Protein AF-A0A3D3I911-F1 (afdb_monomer)

Secondary structure (DSSP, 8-state):
--HHHHHHHHH--SS----TTSGGGSPPSS-TTS-TTS--GGG-TTT--SHHHHHHHHHHHHH--SEEEEEEEE-TTPPEEES---TT-B-TTS-HHHHHHHHHHHHHHHHHHHHHT--EE-SSS--B--TTSTTTTTGGGTSEEEEEEEE---SS----TT-

Foldseek 3Di:
DDQLVVLQVVQADPPGDQECPGSLLPDDPPDDQADPVRHRQQQCCVVVPDPVNVVVNVVCVVVVDQEDEDEEEDAQQDFKEKDDEAPVAAAPLQDPVLNVVRVVVVVVVVVVCVVVVGDYDYNYDDHLHRLSGQQNVSRNVNHHRMYIYHRDCSHDHHDYPVD

Mean predicted aligned error: 4.13 Å

Nearest PDB structures (foldseek):
  3dgv-assembly4_C  TM=5.825E-01  e=9.641E-02  Bos taurus
  4x8i-assembly1_B  TM=5.439E-01  e=8.927E-01  Pyrococcus furiosus
  1h8l-assembly1_A  TM=4.811E-01  e=6.435E-01  Lophonetta specularioides

pLDDT: mean 93.27, std 5.61, range [52.69, 98.31]

Solvent-accessible surface area (backbone atoms only — not comparable to full-atom values): 9189 Å² total; per-residue (Å²): 137,61,65,65,66,50,48,29,66,72,46,54,56,96,66,83,64,35,57,73,84,41,67,33,52,52,70,62,88,82,53,84,78,36,51,99,84,66,47,53,67,67,54,27,57,61,75,38,79,48,70,70,39,40,54,48,53,53,50,48,68,71,68,58,56,66,66,43,80,29,81,51,69,50,56,53,76,44,60,34,34,42,34,40,36,23,80,89,35,52,30,88,79,48,52,70,67,50,56,58,50,39,43,55,51,28,58,51,52,49,56,56,32,58,74,72,71,51,67,63,51,59,50,50,99,44,67,47,48,64,40,22,21,64,35,28,38,33,36,73,70,75,18,42,31,31,40,35,34,35,46,33,56,53,51,94,51,50,67,39,94,84,104

Structure (mmCIF, N/CA/C/O backbone):
data_AF-A0A3D3I911-F1
#
_entry.id   AF-A0A3D3I911-F1
#
loop_
_atom_site.group_PDB
_atom_site.id
_atom_site.type_symbol
_atom_site.label_atom_id
_atom_site.label_alt_id
_atom_site.label_comp_id
_atom_site.label_asym_id
_atom_site.label_entity_id
_atom_site.label_seq_id
_atom_site.pdbx_PDB_ins_code
_atom_site.Cartn_x
_atom_site.Cartn_y
_atom_site.Cartn_z
_atom_site.occupancy
_atom_site.B_iso_or_equiv
_atom_site.auth_seq_id
_atom_site.auth_comp_id
_atom_site.auth_asym_id
_atom_site.auth_atom_id
_atom_site.pdbx_PDB_model_num
ATOM 1 N N . LEU A 1 1 ? 3.444 -15.553 -14.661 1.00 52.69 1 LEU A N 1
ATOM 2 C CA . LEU A 1 1 ? 4.737 -14.842 -14.786 1.00 52.69 1 LEU A CA 1
ATOM 3 C C . LEU A 1 1 ? 4.673 -13.596 -13.913 1.00 52.69 1 LEU A C 1
ATOM 5 O O . LEU A 1 1 ? 3.696 -12.870 -14.024 1.00 52.69 1 LEU A O 1
ATOM 9 N N . GLN A 1 2 ? 5.659 -13.375 -13.047 1.00 75.75 2 GLN A N 1
ATOM 10 C CA . GLN A 1 2 ? 5.781 -12.171 -12.214 1.00 75.75 2 GLN A CA 1
ATOM 11 C C . GLN A 1 2 ? 6.649 -11.146 -12.971 1.00 75.75 2 GLN A C 1
ATOM 13 O O . GLN A 1 2 ? 7.821 -11.430 -13.221 1.00 75.75 2 GLN A O 1
ATOM 18 N N . ARG A 1 3 ? 6.089 -10.001 -13.408 1.00 82.44 3 ARG A N 1
ATOM 19 C CA . ARG A 1 3 ? 6.817 -9.000 -14.233 1.00 82.44 3 ARG A CA 1
ATOM 20 C C . ARG A 1 3 ? 8.012 -8.414 -13.480 1.00 82.44 3 ARG A C 1
ATOM 22 O O . ARG A 1 3 ? 9.120 -8.500 -13.996 1.00 82.44 3 ARG A O 1
ATOM 29 N N . PHE A 1 4 ? 7.788 -7.954 -12.250 1.00 84.81 4 PHE A N 1
ATOM 30 C CA . PHE A 1 4 ? 8.830 -7.392 -11.388 1.00 84.81 4 PHE A CA 1
ATOM 31 C C . PHE A 1 4 ? 10.011 -8.353 -11.207 1.00 84.81 4 PHE A C 1
ATOM 33 O O . PHE A 1 4 ? 11.145 -8.035 -11.550 1.00 84.81 4 PHE A O 1
ATOM 40 N N . SER A 1 5 ? 9.747 -9.588 -10.760 1.00 87.38 5 SER A N 1
ATOM 41 C CA . SER A 1 5 ? 10.828 -10.552 -10.536 1.00 87.38 5 SER A CA 1
ATOM 42 C C . SER A 1 5 ? 11.533 -10.947 -11.833 1.00 87.38 5 SER A C 1
ATOM 44 O O . SER A 1 5 ? 12.699 -11.319 -11.796 1.00 87.38 5 SER A O 1
ATOM 46 N N . THR A 1 6 ? 10.839 -10.910 -12.975 1.00 90.00 6 THR A N 1
ATOM 47 C CA . THR A 1 6 ? 11.465 -11.159 -14.280 1.00 90.00 6 THR A CA 1
ATOM 48 C C . THR A 1 6 ? 12.427 -10.026 -14.621 1.00 90.00 6 THR A C 1
ATOM 50 O O . THR A 1 6 ? 13.568 -10.313 -14.962 1.00 90.00 6 THR A O 1
ATOM 53 N N . TRP A 1 7 ? 11.998 -8.769 -14.461 1.00 91.00 7 TRP A N 1
ATOM 54 C CA . TRP A 1 7 ? 12.823 -7.588 -14.713 1.00 91.00 7 TRP A CA 1
ATOM 55 C C . TRP A 1 7 ? 14.061 -7.548 -13.818 1.00 91.00 7 TRP A C 1
ATOM 57 O O . TRP A 1 7 ? 15.179 -7.501 -14.330 1.00 91.00 7 TRP A O 1
ATOM 67 N N . ALA A 1 8 ? 13.871 -7.637 -12.498 1.00 90.88 8 ALA A N 1
ATOM 68 C CA . ALA A 1 8 ? 14.968 -7.586 -11.537 1.00 90.88 8 ALA A CA 1
ATOM 69 C C . ALA A 1 8 ? 15.986 -8.711 -11.787 1.00 90.88 8 ALA A C 1
ATOM 71 O O . ALA A 1 8 ? 17.189 -8.499 -11.719 1.00 90.88 8 ALA A O 1
ATOM 72 N N . ASN A 1 9 ? 15.535 -9.919 -12.150 1.00 91.25 9 ASN A N 1
ATOM 73 C CA . ASN A 1 9 ? 16.457 -11.023 -12.432 1.00 91.25 9 ASN A CA 1
ATOM 74 C C . ASN A 1 9 ? 17.139 -10.948 -13.801 1.00 91.25 9 ASN A C 1
ATOM 76 O O . ASN A 1 9 ? 18.212 -11.533 -13.944 1.00 91.25 9 ASN A O 1
ATOM 80 N N . SER A 1 10 ? 16.540 -10.292 -14.798 1.00 92.50 10 SER A N 1
ATOM 81 C CA . SER A 1 10 ? 17.153 -10.138 -16.122 1.00 92.50 10 SER A CA 1
ATOM 82 C C . SER A 1 10 ? 18.134 -8.973 -16.194 1.00 92.50 10 SER A C 1
ATOM 84 O O . SER A 1 10 ? 19.025 -9.006 -17.036 1.00 92.50 10 SER A O 1
ATOM 86 N N . HIS A 1 11 ? 17.964 -7.964 -15.336 1.00 92.00 11 HIS A N 1
ATOM 87 C CA . HIS A 1 11 ? 18.789 -6.754 -15.323 1.00 92.00 11 HIS A CA 1
ATOM 88 C C . HIS A 1 11 ? 19.767 -6.681 -14.150 1.00 92.00 11 HIS A C 1
ATOM 90 O O . HIS A 1 11 ? 20.588 -5.772 -14.130 1.00 92.00 11 HIS A O 1
ATOM 96 N N . LYS A 1 12 ? 19.745 -7.646 -13.218 1.00 90.38 12 LYS A N 1
ATOM 97 C CA . LYS A 1 12 ? 20.746 -7.692 -12.149 1.00 90.38 12 LYS A CA 1
ATOM 98 C C . LYS A 1 12 ? 22.160 -7.839 -12.702 1.00 90.38 12 LYS A C 1
ATOM 100 O O . LYS A 1 12 ? 22.439 -8.679 -13.564 1.00 90.38 12 LYS A O 1
ATOM 105 N N . SER A 1 13 ? 23.076 -7.084 -12.117 1.00 89.00 13 SER A N 1
ATOM 106 C CA . SER A 1 13 ? 24.509 -7.259 -12.328 1.00 89.00 13 SER A CA 1
ATOM 107 C C . SER A 1 13 ? 25.045 -8.473 -11.549 1.00 89.00 13 SER A C 1
ATOM 109 O O . SER A 1 13 ? 24.477 -8.902 -10.543 1.00 89.00 13 SER A O 1
ATOM 111 N N . GLN A 1 14 ? 26.171 -9.043 -12.001 1.00 90.12 14 GLN A N 1
ATOM 112 C CA . GLN A 1 14 ? 26.902 -10.061 -11.226 1.00 90.12 14 GLN A CA 1
ATOM 113 C C . GLN A 1 14 ? 27.462 -9.489 -9.916 1.00 90.12 14 GLN A C 1
ATOM 115 O O . GLN A 1 14 ? 27.570 -10.206 -8.923 1.00 90.12 14 GLN A O 1
ATOM 120 N N . LEU A 1 15 ? 27.809 -8.200 -9.929 1.00 91.88 15 LEU A N 1
ATOM 121 C CA . LEU A 1 15 ? 28.139 -7.411 -8.749 1.00 91.88 15 LEU A CA 1
ATOM 122 C C . LEU A 1 15 ? 26.957 -6.483 -8.486 1.00 91.88 15 LEU A C 1
ATOM 124 O O . LEU A 1 15 ? 26.712 -5.591 -9.295 1.00 91.88 15 LEU A O 1
ATOM 128 N N . ILE A 1 16 ? 26.221 -6.722 -7.400 1.00 91.00 16 ILE A N 1
ATOM 129 C CA . ILE A 1 16 ? 25.024 -5.941 -7.060 1.00 91.00 16 ILE A CA 1
ATOM 130 C C . ILE A 1 16 ? 25.400 -4.456 -6.987 1.00 91.00 16 ILE A C 1
ATOM 132 O O . ILE A 1 16 ? 26.289 -4.082 -6.221 1.00 91.00 16 ILE A O 1
ATOM 136 N N . SER A 1 17 ? 24.726 -3.643 -7.798 1.00 92.12 17 SER A N 1
ATOM 137 C CA . SER A 1 17 ? 24.838 -2.187 -7.786 1.00 92.12 17 SER A CA 1
ATOM 138 C C . SER A 1 17 ? 23.648 -1.634 -7.008 1.00 92.12 17 SER A C 1
ATOM 140 O O . SER A 1 17 ? 22.525 -1.943 -7.392 1.00 92.12 17 SER A O 1
ATOM 142 N N . PRO A 1 18 ? 23.855 -0.876 -5.918 1.00 92.00 18 PRO A N 1
ATOM 143 C CA . PRO A 1 18 ? 22.761 -0.232 -5.203 1.00 92.00 18 PRO A CA 1
ATOM 144 C C . PRO A 1 18 ? 22.426 1.161 -5.776 1.00 92.00 18 PRO A C 1
ATOM 146 O O . PRO A 1 18 ? 21.483 1.795 -5.309 1.00 92.00 18 PRO A O 1
ATOM 149 N N . ASP A 1 19 ? 23.182 1.654 -6.766 1.00 91.62 19 ASP A N 1
ATOM 150 C CA . ASP A 1 19 ? 22.944 2.951 -7.409 1.00 91.62 19 ASP A CA 1
ATOM 151 C C . ASP A 1 19 ? 21.547 2.980 -8.042 1.00 91.62 19 ASP A C 1
ATOM 153 O O . ASP A 1 19 ? 21.269 2.223 -8.969 1.00 91.62 19 ASP A O 1
ATOM 157 N N . GLY A 1 20 ? 20.684 3.895 -7.591 1.00 89.00 20 GLY A N 1
ATOM 158 C CA . GLY A 1 20 ? 19.317 4.045 -8.093 1.00 89.00 20 GLY A CA 1
ATOM 159 C C . GLY A 1 20 ? 19.204 4.343 -9.596 1.00 89.00 20 GLY A C 1
ATOM 160 O O . GLY A 1 20 ? 18.116 4.198 -10.156 1.00 89.00 20 GLY A O 1
ATOM 161 N N . TYR A 1 21 ? 20.293 4.726 -10.271 1.00 90.31 21 TYR A N 1
ATOM 162 C CA . TYR A 1 21 ? 20.350 4.884 -11.729 1.00 90.31 21 TYR A CA 1
ATOM 163 C C . TYR A 1 21 ? 20.670 3.588 -12.490 1.00 90.31 21 TYR A C 1
ATOM 165 O O . TY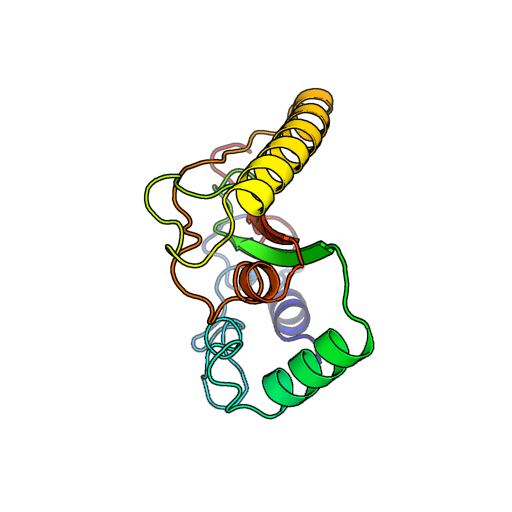R A 1 21 ? 20.644 3.589 -13.725 1.00 90.31 21 TYR A O 1
ATOM 173 N N . ASP A 1 22 ? 20.937 2.479 -11.796 1.00 91.75 22 ASP A N 1
ATOM 174 C CA . ASP A 1 22 ? 21.119 1.174 -12.427 1.00 91.75 22 ASP A CA 1
ATOM 175 C C . ASP A 1 22 ? 19.841 0.729 -13.163 1.00 91.75 22 ASP A C 1
ATOM 177 O O . ASP A 1 22 ? 18.705 1.035 -12.778 1.00 91.75 22 ASP A O 1
ATOM 181 N N . MET A 1 23 ? 20.023 -0.003 -14.263 1.00 90.75 23 MET A N 1
ATOM 182 C CA . MET A 1 23 ? 18.926 -0.498 -15.094 1.00 90.75 23 MET A CA 1
ATOM 183 C C . MET A 1 23 ? 17.978 -1.415 -14.312 1.00 90.75 23 MET A C 1
ATOM 185 O O . MET A 1 23 ? 16.783 -1.460 -14.612 1.00 90.75 23 MET A O 1
ATOM 189 N N . GLU A 1 24 ? 18.478 -2.116 -13.293 1.00 92.19 24 GLU A N 1
ATOM 190 C CA . GLU A 1 24 ? 17.674 -2.967 -12.421 1.00 92.19 24 GLU A CA 1
ATOM 191 C C . GLU A 1 24 ? 16.502 -2.206 -11.776 1.00 92.19 24 GLU A C 1
ATOM 193 O O . GLU A 1 24 ? 15.377 -2.708 -11.784 1.00 92.19 24 GLU A O 1
ATOM 198 N N . HIS A 1 25 ? 16.728 -0.974 -11.310 1.00 90.62 25 HIS A N 1
ATOM 199 C CA . HIS A 1 25 ? 15.743 -0.184 -10.552 1.00 90.62 25 HIS A CA 1
ATOM 200 C C . HIS A 1 25 ? 14.766 0.611 -11.431 1.00 90.62 25 HIS A C 1
ATOM 202 O O . HIS A 1 25 ? 13.752 1.139 -10.953 1.00 90.62 25 HIS A O 1
ATOM 208 N N . ASN A 1 26 ? 15.045 0.672 -12.735 1.00 89.12 26 ASN A N 1
ATOM 209 C CA . ASN A 1 26 ? 14.384 1.551 -13.692 1.00 89.12 26 ASN A CA 1
ATOM 210 C C . ASN A 1 26 ? 13.634 0.751 -14.770 1.00 89.12 26 ASN A C 1
ATOM 212 O O . ASN A 1 26 ? 14.056 0.695 -15.925 1.00 89.12 26 ASN A O 1
ATOM 216 N N . GLU A 1 27 ? 12.498 0.143 -14.393 1.00 88.81 27 GLU A N 1
ATOM 217 C CA . GLU A 1 27 ? 11.619 -0.573 -15.333 1.00 88.81 27 GLU A CA 1
ATOM 218 C C . GLU A 1 27 ? 11.262 0.277 -16.563 1.00 88.81 27 GLU A C 1
ATOM 220 O O . GLU A 1 27 ? 10.797 1.415 -16.452 1.00 88.81 27 GLU A O 1
ATOM 225 N N . ALA A 1 28 ? 11.411 -0.314 -17.752 1.00 87.38 28 ALA A N 1
ATOM 226 C CA . ALA A 1 28 ? 10.998 0.324 -18.993 1.00 87.38 28 ALA A CA 1
ATOM 227 C C . ALA A 1 28 ? 9.484 0.585 -19.020 1.00 87.38 28 ALA A C 1
ATOM 229 O O . ALA A 1 28 ? 8.669 -0.208 -18.538 1.00 87.38 28 ALA A O 1
ATOM 230 N N . TRP A 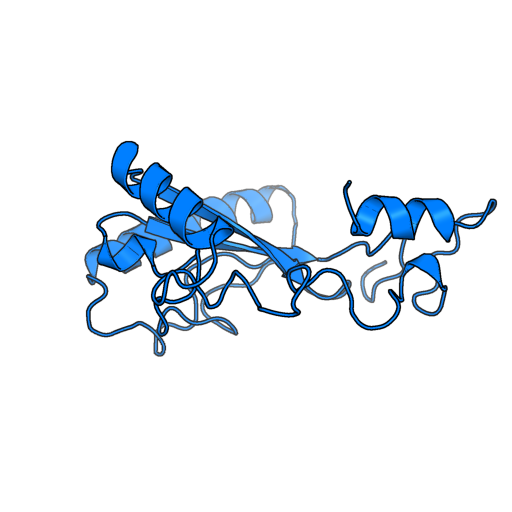1 29 ? 9.089 1.686 -19.659 1.00 85.81 29 TRP A N 1
ATOM 231 C CA . TRP A 1 29 ? 7.678 1.981 -19.871 1.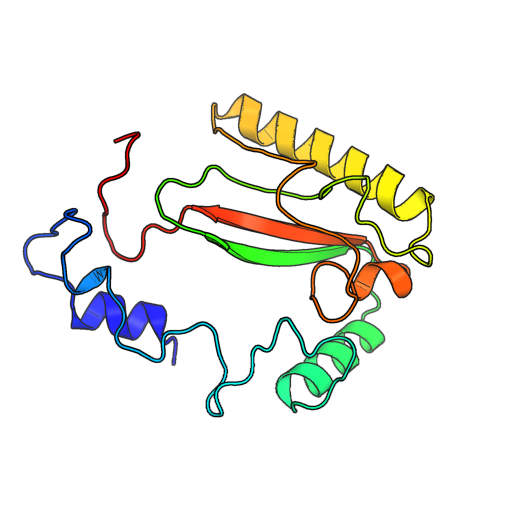00 85.81 29 TRP A CA 1
ATOM 232 C C . TRP A 1 29 ? 7.065 1.013 -20.904 1.00 85.81 29 TRP A C 1
ATOM 234 O O . TRP A 1 29 ? 7.659 0.819 -21.969 1.00 85.81 29 TRP A O 1
ATOM 244 N N . PRO A 1 30 ? 5.871 0.436 -20.655 1.00 84.12 30 PRO A N 1
ATOM 245 C CA . PRO A 1 30 ? 5.030 0.581 -19.466 1.00 84.12 30 PRO A CA 1
ATOM 246 C C . PRO A 1 30 ? 5.390 -0.426 -18.357 1.00 84.12 30 PRO A C 1
ATOM 248 O O . PRO A 1 30 ? 5.418 -1.643 -18.585 1.00 84.12 30 PRO A O 1
ATOM 251 N N . GLY A 1 31 ? 5.572 0.091 -17.137 1.00 83.25 31 GLY A N 1
ATOM 252 C CA . GLY A 1 31 ? 5.914 -0.703 -15.950 1.00 83.25 31 GLY A CA 1
ATOM 253 C C . GLY A 1 31 ? 4.775 -1.591 -15.424 1.00 83.25 31 GLY A C 1
ATOM 254 O O . GLY A 1 31 ? 3.704 -1.715 -16.032 1.00 83.25 31 GLY A O 1
ATOM 255 N N . GLY A 1 32 ? 4.998 -2.214 -14.265 1.00 84.38 32 GLY A N 1
ATOM 256 C CA . GLY A 1 32 ? 4.094 -3.205 -13.659 1.00 84.38 32 GLY A CA 1
ATOM 257 C C . GLY A 1 32 ? 2.727 -2.714 -13.152 1.00 84.38 32 GLY A C 1
ATOM 258 O O . GLY A 1 32 ? 1.894 -3.542 -12.795 1.00 84.38 32 GLY A O 1
ATOM 259 N N . ARG A 1 33 ? 2.462 -1.401 -13.134 1.00 86.06 33 ARG A N 1
ATOM 260 C CA . ARG A 1 33 ? 1.260 -0.811 -12.506 1.00 86.06 33 ARG A CA 1
ATOM 261 C C . ARG A 1 33 ? -0.071 -1.218 -13.151 1.00 86.06 33 ARG A C 1
ATOM 263 O O . ARG A 1 33 ? -1.104 -1.216 -12.488 1.00 86.06 33 ARG A O 1
ATOM 270 N N . THR A 1 34 ? -0.070 -1.505 -14.447 1.00 89.75 34 THR A N 1
ATOM 271 C CA . THR A 1 34 ? -1.296 -1.728 -15.223 1.00 89.75 34 THR A CA 1
ATOM 272 C C . THR A 1 34 ? -1.386 -3.157 -15.749 1.00 89.75 34 THR A C 1
ATOM 274 O O . THR A 1 34 ? -0.383 -3.873 -15.829 1.00 89.75 34 THR A O 1
ATOM 277 N N . ASN A 1 35 ? -2.598 -3.592 -16.101 1.00 89.38 35 ASN A N 1
ATOM 278 C CA . ASN A 1 35 ? -2.803 -4.886 -16.747 1.00 89.38 35 ASN A CA 1
ATOM 279 C C . ASN A 1 35 ? -2.260 -4.897 -18.194 1.00 89.38 35 ASN A C 1
ATOM 281 O O . ASN A 1 35 ? -1.693 -3.920 -18.683 1.00 89.38 35 ASN A O 1
ATOM 285 N N . HIS A 1 36 ? -2.455 -6.014 -18.903 1.00 87.25 36 HIS A N 1
ATOM 286 C CA . HIS A 1 36 ? -1.991 -6.182 -20.287 1.00 87.25 36 HIS A CA 1
ATOM 287 C C . HIS A 1 36 ? -2.481 -5.082 -21.248 1.00 87.25 36 HIS A C 1
ATOM 289 O O . HIS A 1 36 ? -1.773 -4.739 -22.189 1.00 87.25 36 HIS A O 1
ATOM 295 N N . TYR A 1 37 ? -3.662 -4.515 -20.985 1.00 90.69 37 TYR A N 1
ATOM 296 C CA . TYR A 1 37 ? -4.296 -3.470 -21.792 1.00 90.69 37 TYR A CA 1
ATOM 297 C C . TYR A 1 37 ? -4.146 -2.066 -21.184 1.00 90.69 37 TYR A C 1
ATOM 299 O O . TYR A 1 37 ? -4.880 -1.153 -21.549 1.00 90.69 37 TYR A O 1
ATOM 307 N N . TRP A 1 38 ? -3.207 -1.898 -20.252 1.00 91.62 38 TRP A N 1
ATOM 308 C CA . TRP A 1 38 ? -2.865 -0.632 -19.601 1.00 91.62 38 TRP A CA 1
ATOM 309 C C . TRP A 1 38 ? -3.948 -0.005 -18.717 1.00 91.62 38 TRP A C 1
ATOM 311 O O . TRP A 1 38 ? -3.907 1.191 -18.430 1.00 91.62 38 TRP A O 1
ATOM 321 N N . PHE A 1 39 ? -4.873 -0.811 -18.200 1.00 93.75 39 PHE A N 1
ATOM 322 C CA . PHE A 1 39 ? -5.811 -0.363 -17.174 1.00 93.75 39 PHE A CA 1
ATOM 323 C C . PHE A 1 39 ? -5.237 -0.541 -15.762 1.00 93.75 39 PHE A C 1
ATOM 325 O O . PHE A 1 39 ? -4.616 -1.562 -15.450 1.00 93.75 39 PHE A O 1
ATOM 332 N N . ASP A 1 40 ? -5.477 0.444 -14.893 1.00 93.44 40 ASP A N 1
ATOM 333 C CA . ASP A 1 40 ? -5.156 0.377 -13.462 1.00 93.44 40 ASP A CA 1
ATOM 334 C C . ASP A 1 40 ? -6.256 -0.409 -12.727 1.00 93.44 40 ASP A C 1
ATOM 336 O O . ASP A 1 40 ? -7.369 0.082 -12.517 1.00 93.44 40 ASP A O 1
ATOM 340 N N . LEU A 1 41 ? -5.942 -1.644 -12.323 1.00 93.69 41 LEU A N 1
ATOM 341 C CA . LEU A 1 41 ? -6.883 -2.513 -11.608 1.00 93.69 41 LEU A CA 1
ATOM 342 C C . LEU A 1 41 ? -7.268 -1.965 -10.225 1.00 93.69 41 LEU A C 1
ATOM 344 O O . LEU A 1 41 ? -8.302 -2.359 -9.688 1.00 93.69 41 LEU A O 1
ATOM 348 N N . ASN A 1 42 ? -6.485 -1.048 -9.642 1.00 94.44 42 ASN A N 1
ATOM 349 C CA . ASN A 1 42 ? -6.831 -0.372 -8.390 1.00 94.44 42 ASN A CA 1
ATOM 350 C C . ASN A 1 42 ? -7.667 0.904 -8.612 1.00 94.44 42 ASN A C 1
ATOM 352 O O . ASN A 1 42 ? -7.719 1.791 -7.757 1.00 94.44 42 ASN A O 1
ATOM 356 N N . ARG A 1 43 ? -8.305 1.028 -9.781 1.00 96.06 43 ARG A N 1
ATOM 357 C CA . ARG A 1 43 ? -9.394 1.980 -10.058 1.00 96.06 43 ARG A CA 1
ATOM 358 C C . ARG A 1 43 ? -10.688 1.291 -10.491 1.00 96.06 43 ARG A C 1
ATOM 360 O O . ARG A 1 43 ? -11.704 1.959 -10.651 1.00 96.06 43 ARG A O 1
ATOM 367 N N . ASP A 1 44 ? -10.663 -0.031 -10.644 1.00 96.88 44 ASP A N 1
ATOM 368 C CA . ASP A 1 44 ? -11.747 -0.810 -11.240 1.00 96.88 44 ASP A CA 1
ATOM 369 C C . ASP A 1 44 ? -12.568 -1.618 -10.209 1.00 96.88 44 ASP A C 1
ATOM 371 O O . ASP A 1 44 ? -13.409 -2.429 -10.583 1.00 96.88 44 ASP A O 1
ATOM 375 N N . TRP A 1 45 ? -12.391 -1.389 -8.899 1.00 96.81 45 TRP A N 1
ATOM 376 C CA . TRP A 1 45 ? -13.173 -2.108 -7.876 1.00 96.81 45 TRP A CA 1
ATOM 377 C C . TRP A 1 45 ? -14.664 -1.766 -7.892 1.00 96.81 45 TRP A C 1
ATOM 379 O O . TRP A 1 45 ? -15.500 -2.644 -7.709 1.00 96.81 45 TRP A O 1
ATOM 389 N N . LEU A 1 46 ? -15.010 -0.493 -8.097 1.00 96.12 46 LEU A N 1
ATOM 390 C CA . LEU A 1 46 ? -16.406 -0.072 -8.202 1.00 96.12 46 LEU A CA 1
ATOM 391 C C . LEU A 1 46 ? -16.958 -0.267 -9.625 1.00 96.12 46 LEU A C 1
ATOM 393 O O . LEU A 1 46 ? -18.054 -0.815 -9.738 1.00 96.12 46 LEU A O 1
ATOM 397 N N . PRO A 1 47 ? -16.252 0.144 -10.702 1.00 96.12 47 PRO A N 1
ATOM 398 C CA . PRO A 1 47 ? -16.741 -0.074 -12.063 1.00 96.12 47 PRO A CA 1
ATOM 399 C C . PRO A 1 47 ? -16.837 -1.556 -12.450 1.00 96.12 47 PRO A C 1
ATOM 401 O O . PRO A 1 47 ? -17.764 -1.924 -13.169 1.00 96.12 47 PRO A O 1
ATOM 404 N N . GLY A 1 48 ? -15.910 -2.400 -11.981 1.00 95.75 48 GLY A N 1
ATOM 405 C CA . GLY A 1 48 ? -15.911 -3.840 -12.242 1.00 95.75 48 GLY A CA 1
ATOM 406 C C . GLY A 1 48 ? -15.910 -4.183 -13.732 1.00 95.75 48 GLY A C 1
ATOM 407 O O . GLY A 1 48 ? -16.571 -5.139 -14.143 1.00 95.75 48 GLY A O 1
ATOM 408 N N . GLN A 1 49 ? -15.235 -3.387 -14.562 1.00 96.00 49 GLN A N 1
ATOM 409 C CA . GLN A 1 49 ? -15.246 -3.571 -16.013 1.00 96.00 49 GLN A CA 1
ATOM 410 C C . GLN A 1 49 ? -14.340 -4.720 -16.448 1.00 96.00 49 GLN A C 1
ATOM 412 O O . GLN A 1 49 ? -14.651 -5.416 -17.415 1.00 96.00 49 GLN A O 1
ATOM 417 N N . LEU A 1 50 ? -13.228 -4.925 -15.744 1.00 96.56 50 LEU A N 1
ATOM 418 C CA . LEU A 1 50 ? -12.197 -5.877 -16.133 1.00 96.56 50 LEU A CA 1
ATOM 419 C C . LEU A 1 50 ? -12.468 -7.256 -15.523 1.00 96.56 50 LEU A C 1
ATOM 421 O O . LEU A 1 50 ? -12.942 -7.353 -14.384 1.00 96.56 50 LEU A O 1
ATOM 425 N N . PRO A 1 51 ? -12.154 -8.344 -16.247 1.00 95.94 51 PRO A N 1
ATOM 426 C CA . PRO A 1 51 ? -12.454 -9.697 -15.790 1.00 95.94 51 PRO A CA 1
ATOM 427 C C . PRO A 1 51 ? -11.754 -10.041 -14.467 1.00 95.94 51 PRO A C 1
ATOM 429 O O . PRO A 1 51 ? -12.329 -10.738 -13.630 1.00 95.94 51 PRO A O 1
ATOM 432 N N . GLU A 1 52 ? -10.549 -9.515 -14.226 1.00 94.69 52 GLU A N 1
ATOM 433 C CA . GLU A 1 52 ? -9.824 -9.695 -12.966 1.00 94.69 52 GLU A CA 1
ATOM 434 C C . GLU A 1 52 ? -10.571 -9.065 -11.780 1.00 94.69 52 GLU A C 1
ATOM 436 O O . GLU A 1 52 ? -10.663 -9.676 -10.711 1.00 94.69 52 GLU A O 1
ATOM 441 N N . SER A 1 53 ? -11.136 -7.869 -11.968 1.00 96.06 53 SER A N 1
ATOM 442 C CA . SER A 1 53 ? -11.934 -7.176 -10.952 1.00 96.06 53 SER A CA 1
ATOM 443 C C . SER A 1 53 ? -13.257 -7.894 -10.707 1.00 96.06 53 SER A C 1
ATOM 445 O O . SER A 1 53 ? -13.609 -8.137 -9.555 1.00 96.06 53 SER A O 1
ATOM 447 N N . GLN A 1 54 ? -13.955 -8.322 -11.764 1.00 97.56 54 GLN A N 1
ATOM 448 C CA . GLN A 1 54 ? -15.207 -9.083 -11.650 1.00 97.56 54 GLN A CA 1
ATOM 449 C C . GLN A 1 54 ? -15.011 -10.374 -10.850 1.00 97.56 54 GLN A C 1
ATOM 451 O O . GLN A 1 54 ? -15.769 -10.652 -9.917 1.00 97.56 54 GLN A O 1
ATOM 456 N N . ALA A 1 55 ? -13.957 -11.135 -11.159 1.00 97.44 55 ALA A N 1
ATOM 457 C CA . ALA A 1 55 ? -13.622 -12.354 -10.432 1.00 97.44 55 ALA A CA 1
ATOM 458 C C . ALA A 1 55 ? -13.290 -12.068 -8.956 1.00 97.44 55 ALA A C 1
ATOM 460 O O . ALA A 1 55 ? -13.770 -12.769 -8.058 1.00 97.44 55 ALA A O 1
ATOM 461 N N . ARG A 1 56 ? -12.510 -11.012 -8.686 1.00 95.75 56 ARG A N 1
ATOM 462 C CA . ARG A 1 56 ? -12.155 -10.586 -7.325 1.00 95.75 56 ARG A CA 1
ATOM 463 C C . ARG A 1 56 ? -13.381 -10.180 -6.510 1.00 95.75 56 ARG A C 1
ATOM 465 O O . ARG A 1 56 ? -13.539 -10.654 -5.386 1.00 95.75 56 ARG A O 1
ATOM 472 N N . ILE A 1 57 ? -14.258 -9.350 -7.070 1.00 97.31 57 ILE A N 1
ATOM 473 C CA . ILE A 1 57 ? -15.480 -8.861 -6.414 1.00 97.31 57 ILE A CA 1
ATOM 474 C C . ILE A 1 57 ? -16.446 -10.018 -6.149 1.00 97.31 57 ILE A C 1
ATOM 476 O O . ILE A 1 57 ? -16.994 -10.124 -5.050 1.00 97.31 57 ILE A O 1
ATOM 480 N N . ALA A 1 58 ? -16.600 -10.945 -7.101 1.00 98.19 58 ALA A N 1
ATOM 481 C CA . ALA A 1 58 ? -17.399 -12.150 -6.898 1.00 98.19 58 ALA A CA 1
ATOM 482 C C . ALA A 1 58 ? -16.883 -12.967 -5.703 1.00 98.19 58 ALA A C 1
ATOM 484 O O . ALA A 1 58 ? -17.667 -13.383 -4.846 1.00 98.19 58 ALA A O 1
ATOM 485 N N . LYS A 1 59 ? -15.560 -13.142 -5.586 1.00 97.69 59 LYS A N 1
ATOM 486 C CA . LYS A 1 59 ? -14.963 -13.862 -4.455 1.00 97.69 59 LYS A CA 1
ATOM 487 C C . LYS A 1 59 ? -15.099 -13.103 -3.134 1.00 97.69 59 LYS A C 1
ATOM 489 O O . LYS A 1 59 ? -15.435 -13.715 -2.120 1.00 97.69 59 LYS A O 1
ATOM 494 N N . PHE A 1 60 ? -14.896 -11.787 -3.150 1.00 97.81 60 PHE A N 1
ATOM 495 C CA . PHE A 1 60 ? -15.120 -10.910 -2.002 1.00 97.81 60 PHE A CA 1
ATOM 496 C C . PHE A 1 60 ? -16.554 -11.041 -1.476 1.00 97.81 60 PHE A C 1
ATOM 498 O O . PHE A 1 60 ? -16.761 -11.218 -0.279 1.00 97.81 60 PHE A O 1
ATOM 505 N N . HIS A 1 61 ? -17.554 -11.040 -2.359 1.00 97.56 61 HIS A N 1
ATOM 506 C CA . HIS A 1 61 ? -18.954 -11.200 -1.969 1.00 97.56 61 HIS A CA 1
ATOM 507 C C . HIS A 1 61 ? -19.351 -12.629 -1.602 1.00 97.56 61 HIS A C 1
ATOM 509 O O . HIS A 1 61 ? -20.302 -12.791 -0.842 1.00 97.56 61 HIS A O 1
ATOM 515 N N . GLN A 1 62 ? -18.634 -13.646 -2.082 1.00 98.12 62 GLN A N 1
ATOM 516 C CA . GLN A 1 62 ? -18.812 -15.021 -1.620 1.00 98.12 62 GLN A CA 1
ATOM 517 C C . GLN A 1 62 ? -18.298 -15.197 -0.185 1.00 98.12 62 GLN A C 1
ATOM 519 O O . GLN A 1 62 ? -18.928 -15.891 0.608 1.00 98.12 62 GLN A O 1
ATOM 524 N N . TRP A 1 63 ? -17.143 -14.606 0.139 1.00 97.25 63 TRP A N 1
ATOM 525 C CA . TRP A 1 63 ? -16.498 -14.793 1.440 1.00 97.25 63 TRP A CA 1
ATOM 526 C C . TRP A 1 63 ? -16.968 -13.799 2.509 1.00 97.25 63 TRP A C 1
ATOM 528 O O . TRP A 1 63 ? -17.020 -14.165 3.677 1.00 97.25 63 TRP A O 1
ATOM 538 N N . LYS A 1 64 ? -17.334 -12.573 2.108 1.00 96.69 64 LYS A N 1
ATOM 539 C CA . LYS A 1 64 ? -17.752 -11.466 2.989 1.00 96.69 64 LYS A CA 1
ATOM 540 C C . LYS A 1 64 ? -16.769 -11.249 4.154 1.00 96.69 64 LYS A C 1
ATOM 542 O O . LYS A 1 64 ? -17.139 -11.446 5.311 1.00 96.69 64 LYS A O 1
ATOM 547 N N . PRO A 1 65 ? -15.510 -10.870 3.867 1.00 97.31 65 PRO A N 1
ATOM 548 C CA . PRO A 1 65 ? -14.536 -10.623 4.920 1.00 97.31 65 PRO A CA 1
ATOM 549 C C . PRO A 1 65 ? -14.948 -9.476 5.842 1.00 97.31 65 PRO A C 1
ATOM 551 O O . PRO A 1 65 ? -15.597 -8.524 5.416 1.00 97.31 65 PRO A O 1
ATOM 554 N N . ASN A 1 66 ? -14.468 -9.538 7.086 1.00 97.31 66 ASN A N 1
ATOM 555 C CA . ASN A 1 66 ? -14.503 -8.401 8.010 1.00 97.31 66 ASN A CA 1
ATOM 556 C C . ASN A 1 66 ? -13.347 -7.414 7.768 1.00 97.31 66 ASN A C 1
ATOM 558 O O . ASN A 1 66 ? -13.467 -6.238 8.100 1.00 97.31 66 ASN A O 1
ATOM 562 N N . LEU A 1 67 ? -12.226 -7.900 7.221 1.00 97.06 67 LEU A N 1
ATOM 563 C CA . LEU A 1 67 ? -11.014 -7.129 6.955 1.00 97.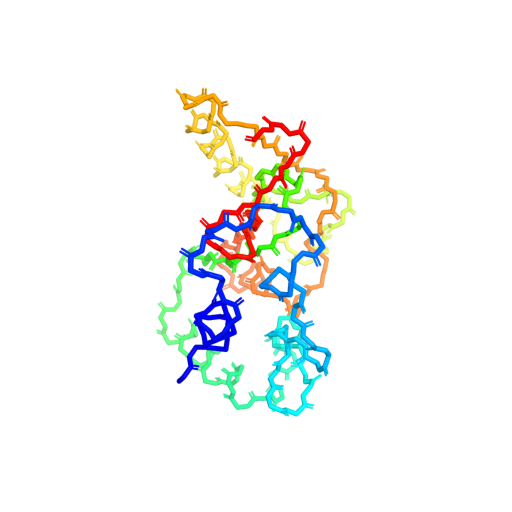06 67 LEU A CA 1
ATOM 564 C C . LEU A 1 67 ? -10.456 -7.504 5.580 1.00 97.06 67 LEU A C 1
ATOM 566 O O . LEU A 1 67 ? -10.343 -8.690 5.262 1.00 97.06 67 LEU A O 1
ATOM 570 N N . LEU A 1 68 ? -10.072 -6.499 4.799 1.00 97.50 68 LEU A N 1
ATOM 571 C CA . LEU A 1 68 ? -9.359 -6.655 3.538 1.00 97.50 68 LEU A CA 1
ATOM 572 C C . LEU A 1 68 ? -8.118 -5.770 3.556 1.00 97.50 68 LEU A C 1
ATOM 574 O O . LEU A 1 68 ? -8.213 -4.580 3.846 1.00 97.50 68 LEU A O 1
ATOM 578 N N . THR A 1 69 ? -6.965 -6.347 3.231 1.00 96.94 69 THR A N 1
ATOM 579 C CA . THR A 1 69 ? -5.702 -5.614 3.148 1.00 96.94 69 THR A CA 1
ATOM 580 C C . THR A 1 69 ? -5.294 -5.435 1.688 1.00 96.94 69 THR A C 1
ATOM 582 O O . THR A 1 69 ? -5.310 -6.381 0.899 1.00 96.94 69 THR A O 1
ATOM 585 N N . ASP A 1 70 ? -4.973 -4.200 1.321 1.00 96.50 70 ASP A N 1
ATOM 586 C CA . ASP A 1 70 ? -4.539 -3.783 -0.009 1.00 96.50 70 ASP A CA 1
ATOM 587 C C . ASP A 1 70 ? -3.072 -3.364 0.098 1.00 96.50 70 ASP A C 1
ATOM 589 O O . ASP A 1 70 ? -2.766 -2.340 0.701 1.00 96.50 70 ASP A O 1
ATOM 593 N N . HIS A 1 71 ? -2.161 -4.201 -0.398 1.00 95.56 71 HIS A N 1
ATOM 594 C CA . HIS A 1 71 ? -0.719 -4.014 -0.233 1.00 95.56 71 HIS A CA 1
ATOM 595 C C . HIS A 1 71 ? -0.101 -3.452 -1.510 1.00 95.56 71 HIS A C 1
ATOM 597 O O . HIS A 1 71 ? -0.243 -4.043 -2.582 1.00 95.56 71 HIS A O 1
ATOM 603 N N . HIS A 1 72 ? 0.612 -2.342 -1.364 1.00 94.38 72 HIS A N 1
ATOM 604 C CA . HIS A 1 72 ? 1.280 -1.601 -2.426 1.00 94.38 72 HIS A CA 1
ATOM 605 C C . HIS A 1 72 ? 2.704 -1.232 -2.011 1.00 94.38 72 HIS A C 1
ATOM 607 O O . HIS A 1 72 ? 3.122 -1.420 -0.864 1.00 94.38 72 HIS A O 1
ATOM 613 N N . GLU A 1 73 ? 3.447 -0.718 -2.983 1.00 91.50 73 GLU A N 1
ATOM 614 C CA . GLU A 1 73 ? 4.809 -0.234 -2.820 1.00 91.50 73 GLU A CA 1
ATOM 615 C C . GLU A 1 73 ? 4.919 1.210 -3.319 1.00 91.50 73 GLU A C 1
ATOM 617 O O . GLU A 1 73 ? 4.335 1.584 -4.342 1.00 91.50 73 GLU A O 1
ATOM 622 N N . GLN A 1 74 ? 5.724 2.005 -2.619 1.00 92.44 74 GLN A N 1
ATOM 623 C CA . GLN A 1 74 ? 6.036 3.397 -2.926 1.00 92.44 74 GLN A CA 1
ATOM 624 C C . GLN A 1 74 ? 7.477 3.548 -3.435 1.00 92.44 74 GLN A C 1
ATOM 626 O O . GLN A 1 74 ? 8.159 2.582 -3.780 1.00 92.44 74 GLN A O 1
ATOM 631 N N . GLY A 1 75 ? 7.944 4.795 -3.522 1.00 90.62 75 GLY A N 1
ATOM 632 C CA . GLY A 1 75 ? 9.358 5.089 -3.735 1.00 90.62 75 GLY A CA 1
ATOM 633 C C . GLY A 1 75 ? 10.241 4.504 -2.631 1.00 90.62 75 GLY A C 1
ATOM 634 O O . GLY A 1 75 ? 9.779 4.219 -1.529 1.00 90.62 75 GLY A O 1
ATOM 635 N N . THR A 1 76 ? 11.517 4.323 -2.950 1.00 91.56 76 THR A N 1
ATOM 636 C CA . THR A 1 76 ? 12.521 3.740 -2.048 1.00 91.56 76 THR A CA 1
ATOM 637 C C . THR A 1 76 ? 12.725 4.572 -0.786 1.00 91.56 76 THR A C 1
ATOM 639 O O . THR A 1 76 ? 12.844 4.009 0.294 1.00 91.56 76 THR A O 1
ATOM 642 N N . ASP A 1 77 ? 12.660 5.899 -0.901 1.00 92.25 77 ASP A N 1
ATOM 643 C CA . ASP A 1 77 ? 12.847 6.816 0.232 1.00 92.25 77 ASP A CA 1
ATOM 644 C C . ASP A 1 77 ? 11.571 7.053 1.056 1.00 92.25 77 ASP A C 1
ATOM 646 O O . ASP A 1 77 ? 11.565 7.835 2.007 1.00 92.25 77 ASP A O 1
ATOM 650 N N . ALA A 1 78 ? 10.461 6.399 0.703 1.00 92.50 78 ALA A N 1
ATOM 651 C CA . ALA A 1 78 ? 9.235 6.514 1.475 1.00 92.50 78 ALA A CA 1
ATOM 652 C C . ALA A 1 78 ? 9.333 5.752 2.803 1.00 92.50 78 ALA A C 1
ATOM 654 O O . ALA A 1 78 ? 9.916 4.674 2.883 1.00 92.50 78 ALA A O 1
ATOM 655 N N . THR A 1 79 ? 8.685 6.268 3.846 1.00 92.88 79 THR A N 1
ATOM 656 C CA . THR A 1 79 ? 8.446 5.498 5.073 1.00 92.88 79 THR A CA 1
ATOM 657 C C . THR A 1 79 ? 7.147 4.698 4.953 1.00 92.88 79 THR A C 1
ATOM 659 O O . THR A 1 79 ? 6.349 4.903 4.039 1.00 92.88 79 THR A O 1
ATOM 662 N N . PHE A 1 80 ? 6.934 3.731 5.845 1.00 95.31 80 PHE A N 1
ATOM 663 C CA . PHE A 1 80 ? 5.802 2.813 5.727 1.00 95.31 80 PHE A CA 1
ATOM 664 C C . PHE A 1 80 ? 4.472 3.528 6.016 1.00 95.31 80 PHE A C 1
ATOM 666 O O . PHE A 1 80 ? 4.333 4.181 7.047 1.00 95.31 80 PHE A O 1
ATOM 673 N N . PHE A 1 81 ? 3.467 3.383 5.154 1.00 97.38 81 PHE A N 1
ATOM 674 C CA . PHE A 1 81 ? 2.126 3.920 5.397 1.00 97.38 81 PHE A CA 1
ATOM 675 C C . PHE A 1 81 ? 1.101 2.823 5.658 1.00 97.38 81 PHE A C 1
ATOM 677 O O . PHE A 1 81 ? 1.108 1.755 5.040 1.00 97.38 81 PHE A O 1
ATOM 684 N N . PHE A 1 82 ? 0.176 3.130 6.564 1.00 97.25 82 PHE A N 1
ATOM 685 C CA . PHE A 1 82 ? -1.032 2.353 6.792 1.00 97.25 82 PHE A CA 1
ATOM 686 C C . PHE A 1 82 ? -2.207 3.260 7.159 1.00 97.25 82 PHE A C 1
ATOM 688 O O . PHE A 1 82 ? -2.049 4.331 7.755 1.00 97.25 82 PHE A O 1
ATOM 695 N N . MET A 1 83 ? -3.409 2.785 6.840 1.00 96.38 83 MET A N 1
ATOM 696 C CA . MET A 1 83 ? -4.654 3.481 7.165 1.00 96.38 83 MET A CA 1
ATOM 697 C C . MET A 1 83 ? -4.806 3.742 8.671 1.00 96.38 83 MET A C 1
ATOM 699 O O . MET A 1 83 ? -4.417 2.896 9.482 1.00 96.38 83 MET A O 1
ATOM 703 N N . PRO A 1 84 ? -5.438 4.856 9.077 1.00 95.62 84 PRO A N 1
ATOM 704 C CA . PRO A 1 84 ? -6.298 5.736 8.273 1.00 95.62 84 PRO A CA 1
ATOM 705 C C . PRO A 1 84 ? -5.559 6.705 7.335 1.00 95.62 84 PRO A C 1
ATOM 707 O O . PRO A 1 84 ? -4.421 7.088 7.586 1.00 95.62 84 PRO A O 1
ATOM 710 N N . GLY A 1 85 ? -6.228 7.108 6.254 1.00 94.31 85 GLY A N 1
ATOM 711 C CA . GLY A 1 85 ? -5.790 8.205 5.388 1.00 94.31 85 GLY A CA 1
A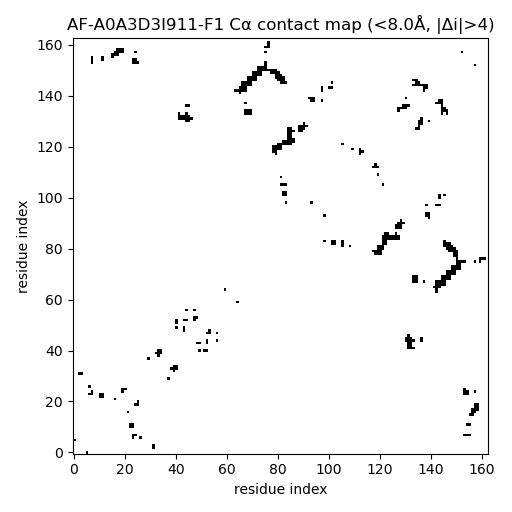TOM 712 C C . GLY A 1 85 ? -6.174 9.576 5.956 1.00 94.31 85 GLY A C 1
ATOM 713 O O . GLY A 1 85 ? -6.642 9.687 7.089 1.00 94.31 85 GLY A O 1
ATOM 714 N N . GLU A 1 86 ? -5.997 10.622 5.153 1.00 95.81 86 GLU A N 1
ATOM 715 C CA . GLU A 1 86 ? -6.364 12.006 5.465 1.00 95.81 86 GLU A CA 1
ATOM 716 C C . GLU A 1 86 ? -7.830 12.112 5.950 1.00 95.81 86 GLU A C 1
ATOM 718 O O . GLU A 1 86 ? -8.755 11.864 5.164 1.00 95.81 86 GLU A O 1
ATOM 723 N N . PRO A 1 87 ? -8.075 12.522 7.213 1.00 93.38 87 PRO A N 1
ATOM 724 C CA . PRO A 1 87 ? -9.408 12.511 7.822 1.00 93.38 87 PRO A CA 1
ATOM 725 C C . PRO A 1 87 ? -10.461 13.347 7.087 1.00 93.38 87 PRO A C 1
ATOM 727 O O . PRO A 1 87 ? -11.656 13.061 7.173 1.00 93.38 87 PRO A O 1
ATOM 730 N N . THR A 1 88 ? -10.042 14.393 6.370 1.00 93.88 88 THR A N 1
ATOM 731 C CA . THR A 1 88 ? -10.949 15.259 5.597 1.00 93.88 88 THR A CA 1
ATOM 732 C C . THR A 1 88 ? -11.362 14.669 4.248 1.00 93.88 88 THR A C 1
ATOM 734 O O . THR A 1 88 ? -12.259 15.201 3.593 1.00 93.88 88 THR A O 1
ATOM 737 N N . ARG A 1 89 ? -10.746 13.560 3.823 1.00 95.31 89 ARG A N 1
ATOM 738 C CA . ARG A 1 89 ? -10.951 12.930 2.512 1.00 95.31 89 ARG A CA 1
ATOM 739 C C . ARG A 1 89 ? -11.560 11.536 2.641 1.00 95.31 89 ARG A C 1
ATOM 741 O O . ARG A 1 89 ? -11.134 10.597 1.977 1.00 95.31 89 ARG A O 1
ATOM 748 N N . VAL A 1 90 ? -12.580 11.413 3.483 1.00 96.44 90 VAL A N 1
ATOM 749 C CA . VAL A 1 90 ? -13.372 10.188 3.643 1.00 96.44 90 VAL A CA 1
ATOM 750 C C . VAL A 1 90 ? -14.683 10.336 2.879 1.00 96.44 90 VAL A C 1
ATOM 752 O O . VAL A 1 90 ? -15.340 11.378 2.947 1.00 96.44 90 VAL A O 1
ATOM 755 N N . HIS A 1 91 ? -15.090 9.302 2.145 1.00 96.56 91 HIS A N 1
ATOM 756 C CA . HIS A 1 91 ? -16.360 9.334 1.432 1.00 96.56 91 HIS A CA 1
ATOM 757 C C . HIS A 1 91 ? -17.545 9.463 2.418 1.00 96.56 91 HIS A C 1
ATOM 759 O O . HIS A 1 91 ? -17.615 8.695 3.379 1.00 96.56 91 HIS A O 1
ATOM 765 N N . PRO A 1 92 ? -18.534 10.351 2.186 1.00 95.25 92 PRO A N 1
ATOM 766 C CA . PRO A 1 92 ? -19.629 10.596 3.138 1.00 95.25 92 PRO A CA 1
ATOM 767 C C . PRO A 1 92 ? -20.503 9.378 3.466 1.00 95.25 92 PRO A C 1
ATOM 769 O O . PRO A 1 92 ? -21.155 9.344 4.506 1.00 95.25 92 PRO A O 1
ATOM 772 N N . MET A 1 93 ? -20.543 8.386 2.571 1.00 95.31 93 MET A N 1
ATOM 773 C CA . MET A 1 93 ? -21.273 7.130 2.797 1.00 95.31 93 MET A CA 1
ATOM 774 C C . MET A 1 93 ? -20.500 6.121 3.657 1.00 95.31 93 MET A C 1
ATOM 776 O O . MET A 1 93 ? -21.091 5.129 4.083 1.00 95.31 93 MET A O 1
ATOM 780 N N . THR A 1 94 ? -19.213 6.350 3.939 1.00 96.56 94 THR A N 1
ATOM 781 C CA . THR A 1 94 ? -18.435 5.471 4.814 1.00 96.56 94 THR A CA 1
ATOM 782 C C . THR A 1 94 ? -18.916 5.659 6.255 1.00 96.56 94 THR A C 1
ATOM 784 O O . THR A 1 94 ? -18.869 6.775 6.780 1.00 96.56 94 THR A O 1
ATOM 787 N N . PRO A 1 95 ? -19.389 4.599 6.938 1.00 95.38 95 PRO A N 1
ATOM 788 C CA . PRO A 1 95 ? -19.878 4.732 8.303 1.00 95.38 95 PRO A CA 1
ATOM 789 C C . PRO A 1 95 ? -18.780 5.230 9.245 1.00 95.38 95 PRO A C 1
ATOM 791 O O . PRO A 1 95 ? -17.674 4.698 9.254 1.00 95.38 95 PRO A O 1
ATOM 794 N N . ARG A 1 96 ? -19.104 6.166 10.143 1.00 95.19 96 ARG A N 1
ATOM 795 C CA . ARG A 1 96 ? -18.150 6.672 11.150 1.00 95.19 96 ARG A CA 1
ATOM 796 C C . ARG A 1 96 ? -17.486 5.554 11.966 1.00 95.19 96 ARG A C 1
ATOM 798 O O . ARG A 1 96 ? -16.301 5.623 12.269 1.00 95.19 96 ARG A O 1
ATOM 805 N N . LYS A 1 97 ? -18.240 4.493 12.270 1.00 96.88 97 LYS A N 1
ATOM 806 C CA . LYS A 1 97 ? -17.737 3.322 12.998 1.00 96.88 97 LYS A CA 1
ATOM 807 C C . LYS A 1 97 ? -16.644 2.561 12.236 1.00 96.88 97 LYS A C 1
ATOM 809 O O . LYS A 1 97 ? -15.778 1.988 12.883 1.00 96.88 97 LYS A O 1
ATOM 814 N N . ASN A 1 98 ? -16.669 2.554 10.900 1.00 97.25 98 ASN A N 1
ATOM 815 C CA . ASN A 1 98 ? -15.586 1.979 10.099 1.00 97.25 98 ASN A CA 1
ATOM 816 C C . ASN A 1 98 ? -14.281 2.738 10.394 1.00 97.25 98 ASN A C 1
ATOM 818 O O . ASN A 1 98 ? -13.337 2.129 10.878 1.00 97.25 98 ASN A O 1
ATOM 822 N N . GLN A 1 99 ? -14.289 4.069 10.288 1.00 96.00 99 GLN A N 1
ATOM 823 C CA . GLN A 1 99 ? -13.116 4.910 10.561 1.00 96.00 99 GLN A CA 1
ATOM 824 C C . GLN A 1 99 ? -12.623 4.806 12.016 1.00 96.00 99 GLN A C 1
ATOM 826 O O . GLN A 1 99 ? -11.420 4.779 12.272 1.00 96.00 99 GLN A O 1
ATOM 831 N N . GLU A 1 100 ? -13.530 4.674 12.990 1.00 97.12 100 GLU A N 1
ATOM 832 C CA . GLU A 1 100 ? -13.163 4.407 14.390 1.00 97.12 100 GLU A CA 1
ATOM 833 C C . GLU A 1 100 ? -12.428 3.069 14.565 1.00 97.12 100 GLU A C 1
ATOM 835 O O . GLU A 1 100 ? -11.507 2.970 15.378 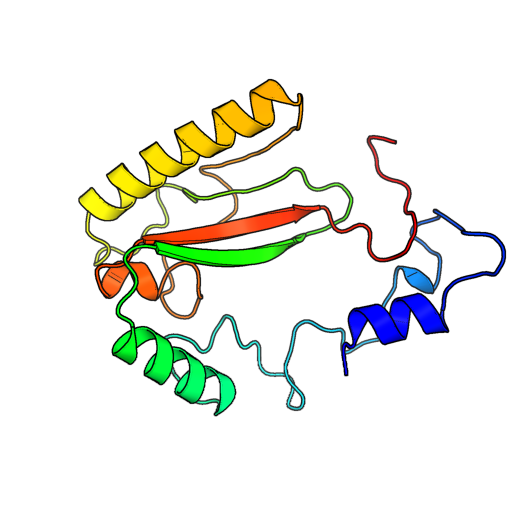1.00 97.12 100 GLU A O 1
ATOM 840 N N . LEU A 1 101 ? -12.826 2.031 13.823 1.00 97.75 101 LEU A N 1
ATOM 841 C CA . LEU A 1 101 ? -12.159 0.729 13.842 1.00 97.75 101 LEU A CA 1
ATOM 842 C C . LEU A 1 101 ? -10.839 0.764 13.064 1.00 97.75 101 LEU A C 1
ATOM 844 O O . LEU A 1 101 ? -9.839 0.258 13.571 1.00 97.75 101 LEU A O 1
ATOM 848 N N . THR A 1 102 ? -10.807 1.421 11.903 1.00 97.56 102 THR A N 1
ATOM 849 C CA . THR A 1 102 ? -9.590 1.673 11.118 1.00 97.56 102 THR A CA 1
ATOM 850 C C . THR A 1 102 ? -8.541 2.386 11.963 1.00 97.56 102 THR A C 1
ATOM 852 O O . THR A 1 102 ? -7.397 1.947 12.015 1.00 97.56 102 THR A O 1
ATOM 855 N N . LYS A 1 103 ? -8.931 3.407 12.737 1.00 97.25 103 LYS A N 1
ATOM 856 C CA . LYS A 1 103 ? -8.028 4.091 13.671 1.00 97.25 103 LYS A CA 1
ATOM 857 C C . LYS A 1 103 ? -7.457 3.149 14.736 1.00 97.25 103 LYS A C 1
ATOM 859 O O . LYS A 1 103 ? -6.261 3.196 14.999 1.00 97.25 103 LYS A O 1
ATOM 864 N N . LYS A 1 104 ? -8.273 2.267 15.324 1.00 98.00 104 LYS A N 1
ATOM 865 C CA . LYS A 1 104 ? -7.794 1.275 16.310 1.00 98.00 104 LYS A CA 1
ATOM 866 C C . LYS A 1 104 ? -6.802 0.281 15.702 1.00 98.00 104 LYS A C 1
ATOM 868 O O . LYS A 1 104 ? -5.851 -0.111 16.373 1.00 98.00 104 LYS A O 1
ATOM 873 N N . LEU A 1 105 ? -7.018 -0.125 14.449 1.00 97.69 105 LEU A N 1
ATOM 874 C CA . 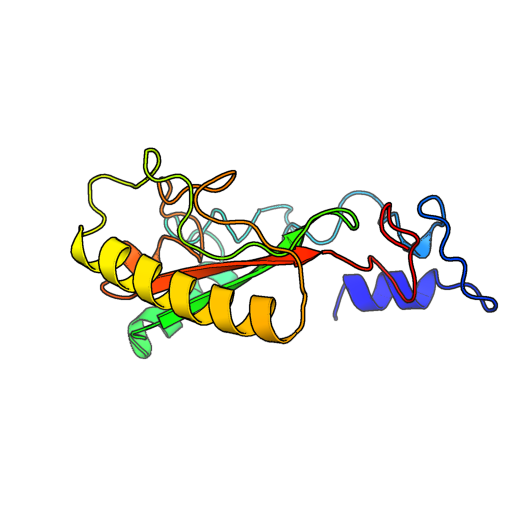LEU A 1 105 ? -6.066 -0.954 13.704 1.00 97.69 105 LEU A CA 1
ATOM 875 C C . LEU A 1 105 ? -4.771 -0.183 13.423 1.00 97.69 105 LEU A C 1
ATOM 877 O O . LEU A 1 105 ? -3.690 -0.721 13.640 1.00 97.69 105 LEU A O 1
ATOM 881 N N . GLY A 1 106 ? -4.869 1.090 13.038 1.00 97.19 106 GLY A N 1
ATOM 882 C CA . GLY A 1 106 ? -3.714 1.970 12.877 1.00 97.19 106 GLY A CA 1
ATOM 883 C C . GLY A 1 106 ? -2.886 2.094 14.161 1.00 97.19 106 GLY A C 1
ATOM 884 O O . GLY A 1 106 ? -1.680 1.885 14.137 1.00 97.19 106 GLY A O 1
ATOM 885 N N . GLU A 1 107 ? -3.521 2.322 15.314 1.00 98.12 107 GLU A N 1
ATOM 886 C CA . GLU A 1 107 ? -2.839 2.348 16.621 1.00 98.12 107 GLU A CA 1
ATOM 887 C C . GLU A 1 107 ? -2.148 1.015 16.960 1.00 98.12 107 GLU A C 1
ATOM 889 O O . GLU A 1 107 ? -1.122 0.996 17.642 1.00 98.12 107 GLU A O 1
ATOM 894 N N . PHE A 1 108 ? -2.705 -0.110 16.507 1.00 97.75 108 PHE A N 1
ATOM 895 C CA . PHE A 1 108 ? -2.080 -1.421 16.654 1.00 97.75 108 PHE A CA 1
ATOM 896 C C . PHE A 1 108 ? -0.837 -1.566 15.760 1.00 97.75 108 PHE A C 1
ATOM 898 O O . PHE A 1 108 ? 0.205 -1.999 16.254 1.00 97.75 108 PHE A O 1
ATOM 905 N N . HIS A 1 109 ? -0.914 -1.173 14.484 1.00 97.19 109 HIS A N 1
ATOM 906 C CA . HIS A 1 109 ? 0.229 -1.209 13.562 1.00 97.19 109 HIS A CA 1
ATOM 907 C C . HIS A 1 109 ? 1.350 -0.261 14.001 1.00 97.19 109 HIS A C 1
ATOM 909 O O . HIS A 1 109 ? 2.508 -0.671 14.030 1.00 97.19 109 HIS A O 1
ATOM 915 N N . ALA A 1 110 ? 1.002 0.953 14.435 1.00 98.00 110 ALA A N 1
ATOM 916 C CA . ALA A 1 110 ? 1.931 1.941 14.980 1.00 98.00 110 ALA A CA 1
ATOM 917 C C . ALA A 1 110 ? 2.786 1.344 16.106 1.00 98.00 110 ALA A C 1
ATOM 919 O O . ALA A 1 110 ? 4.007 1.311 16.007 1.00 98.00 110 ALA A O 1
ATOM 920 N N . LYS A 1 111 ? 2.149 0.727 17.112 1.00 98.31 111 LYS A N 1
ATOM 921 C CA . LYS A 1 111 ? 2.860 0.066 18.223 1.00 98.31 111 LYS A CA 1
ATOM 922 C C . LYS A 1 111 ? 3.800 -1.046 17.758 1.00 98.31 111 LYS A C 1
ATOM 924 O O . LYS A 1 111 ? 4.828 -1.284 18.391 1.00 98.31 111 LYS A O 1
ATOM 929 N N . ALA A 1 112 ? 3.431 -1.773 16.703 1.00 97.19 112 ALA A N 1
ATOM 930 C CA . ALA A 1 112 ? 4.272 -2.828 16.153 1.00 97.19 112 ALA A CA 1
ATOM 931 C C . ALA A 1 112 ? 5.521 -2.253 15.468 1.00 97.19 112 ALA A C 1
ATOM 933 O O . ALA A 1 112 ? 6.611 -2.781 15.682 1.00 97.19 112 ALA A O 1
ATOM 934 N N . LEU A 1 113 ? 5.374 -1.164 14.708 1.00 96.56 113 LEU A N 1
ATOM 935 C CA . LEU A 1 113 ? 6.488 -0.479 14.047 1.00 96.56 113 LEU A CA 1
ATOM 936 C C . LEU A 1 113 ? 7.377 0.276 15.043 1.00 96.56 113 LEU A C 1
ATOM 938 O O . LEU A 1 113 ? 8.598 0.148 14.968 1.00 96.56 113 LEU A O 1
ATOM 942 N N . ASP A 1 114 ? 6.789 0.934 16.047 1.00 97.62 114 ASP A N 1
ATOM 943 C CA . ASP A 1 114 ? 7.515 1.569 17.156 1.00 97.62 114 ASP A CA 1
ATOM 944 C C . ASP A 1 114 ? 8.432 0.559 17.861 1.00 97.62 114 ASP A C 1
ATOM 946 O O . ASP A 1 114 ? 9.590 0.848 18.161 1.00 97.62 114 ASP A O 1
ATOM 950 N N . LYS A 1 115 ? 7.937 -0.665 18.094 1.00 98.00 115 LYS A N 1
ATOM 951 C CA . LYS A 1 115 ? 8.696 -1.732 18.764 1.00 98.00 115 LYS A CA 1
ATOM 952 C C . LYS A 1 115 ? 9.951 -2.148 17.993 1.00 98.00 115 LYS A C 1
ATOM 954 O O . LYS A 1 115 ? 10.918 -2.579 18.620 1.00 98.00 115 LYS A O 1
ATOM 959 N N . ILE A 1 116 ? 9.926 -2.068 16.664 1.00 96.56 116 ILE A N 1
ATOM 960 C CA . ILE A 1 116 ? 11.069 -2.414 15.806 1.00 96.56 116 ILE A CA 1
ATOM 961 C C . ILE A 1 116 ? 11.875 -1.182 15.372 1.00 96.56 116 ILE A C 1
ATOM 963 O O . ILE A 1 116 ? 12.858 -1.336 14.656 1.00 96.56 116 ILE A O 1
ATOM 967 N N . GLY A 1 117 ? 11.484 0.023 15.803 1.00 95.12 117 GLY A N 1
ATOM 968 C CA . GLY A 1 117 ? 12.148 1.274 15.435 1.00 95.12 117 GLY A CA 1
ATOM 969 C C . GLY A 1 117 ? 11.958 1.679 13.970 1.00 95.12 117 GLY A C 1
ATOM 970 O O . GLY A 1 117 ? 12.787 2.411 13.439 1.00 95.12 117 GLY A O 1
ATOM 971 N N .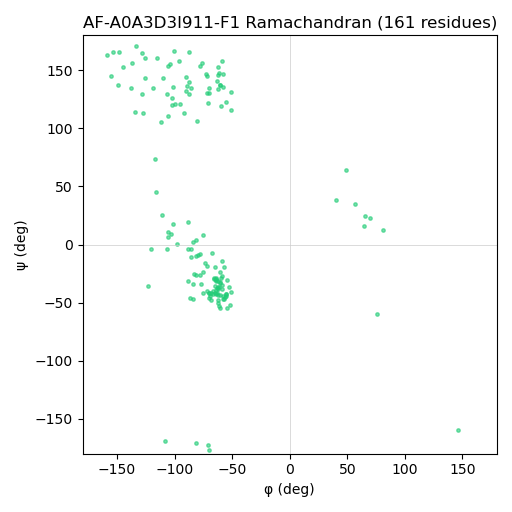 SER A 1 118 ? 10.904 1.196 13.305 1.00 93.00 118 SER A N 1
ATOM 972 C CA . SER A 1 118 ? 10.624 1.532 11.905 1.00 93.00 118 SER A CA 1
ATOM 973 C C . SER A 1 118 ? 9.834 2.831 11.808 1.00 93.00 118 SER A C 1
ATOM 975 O O . SER A 1 118 ? 8.834 3.000 12.503 1.00 93.00 118 SER A O 1
ATOM 977 N N . LEU A 1 119 ? 10.236 3.716 10.895 1.00 93.81 119 LEU A N 1
ATOM 978 C CA . LEU A 1 119 ? 9.495 4.939 10.592 1.00 93.81 119 LEU A CA 1
ATOM 979 C C . LEU A 1 119 ? 8.206 4.626 9.822 1.00 93.81 119 LEU A C 1
ATOM 981 O O . LEU A 1 119 ? 8.171 3.715 8.989 1.00 93.81 119 LEU A O 1
ATOM 985 N N . TYR A 1 120 ? 7.161 5.407 10.088 1.00 95.88 120 TYR A N 1
ATOM 986 C CA . TYR A 1 120 ? 5.878 5.317 9.400 1.00 95.88 120 TYR A CA 1
ATOM 987 C C . TYR A 1 120 ? 5.132 6.646 9.403 1.00 95.88 120 TYR A C 1
ATOM 989 O O . TYR A 1 120 ? 5.433 7.541 10.194 1.00 95.88 120 TYR A O 1
ATOM 997 N N . PHE A 1 121 ? 4.108 6.731 8.558 1.00 95.75 121 PHE A N 1
ATOM 998 C CA . PHE A 1 121 ? 3.146 7.825 8.553 1.00 95.75 121 PHE A CA 1
ATOM 999 C C . PHE A 1 121 ? 1.712 7.315 8.378 1.00 95.75 121 PHE A C 1
ATOM 1001 O O . PHE A 1 121 ? 1.462 6.210 7.896 1.00 95.75 121 PHE A O 1
ATOM 1008 N N . THR A 1 122 ? 0.747 8.111 8.829 1.00 95.50 122 THR A N 1
ATOM 1009 C CA . THR A 1 122 ? -0.690 7.817 8.764 1.00 95.50 122 THR A CA 1
ATOM 1010 C C . THR A 1 122 ? -1.466 9.130 8.878 1.00 95.50 122 THR A C 1
ATOM 1012 O O . THR A 1 122 ? -0.915 10.129 9.330 1.00 95.50 122 THR A O 1
ATOM 1015 N N . GLN A 1 123 ? -2.748 9.141 8.511 1.00 94.00 123 GLN A N 1
ATOM 1016 C CA . GLN A 1 123 ? -3.628 10.321 8.520 1.00 94.00 123 GLN A CA 1
ATOM 1017 C C . GLN A 1 123 ? -3.239 11.443 7.546 1.00 94.00 123 GLN A C 1
ATOM 1019 O O . GLN A 1 123 ? -3.751 12.551 7.657 1.00 94.00 123 GLN A O 1
ATOM 1024 N N . GLU A 1 124 ? -2.383 11.161 6.568 1.00 92.06 124 GLU A N 1
ATOM 1025 C CA . GLU A 1 124 ? -1.952 12.119 5.551 1.00 92.06 124 GLU A CA 1
ATOM 1026 C C . GLU A 1 124 ? -1.654 11.416 4.216 1.00 92.06 124 GLU A C 1
ATOM 1028 O O . GLU A 1 124 ? -1.559 10.188 4.146 1.00 92.06 124 GLU A O 1
ATOM 1033 N N . GLY A 1 125 ? -1.533 12.193 3.135 1.00 90.19 125 GLY A N 1
ATOM 1034 C CA . GLY A 1 125 ? -1.172 11.713 1.792 1.00 90.19 125 GLY A CA 1
ATOM 1035 C C . GLY A 1 125 ? -2.297 10.987 1.043 1.00 90.19 125 GLY A C 1
ATOM 1036 O O . GLY A 1 125 ? -2.718 11.442 -0.024 1.00 90.19 125 GLY A O 1
ATOM 1037 N N . TYR A 1 126 ? -2.807 9.892 1.608 1.00 93.81 126 TYR A N 1
ATOM 1038 C CA . TYR A 1 126 ? -3.818 9.012 1.009 1.00 93.81 126 TYR A CA 1
ATOM 1039 C C . TYR A 1 126 ? -5.242 9.345 1.468 1.00 93.81 126 TYR A C 1
ATOM 1041 O O . TYR A 1 126 ? -5.440 9.960 2.510 1.00 93.81 126 TYR A O 1
ATOM 1049 N N . ASP A 1 127 ? -6.246 8.942 0.687 1.00 93.69 127 ASP A N 1
ATOM 1050 C CA . ASP A 1 127 ? -7.665 9.223 0.942 1.00 93.69 127 ASP A CA 1
ATOM 1051 C C . ASP A 1 127 ? -8.543 7.962 0.980 1.00 93.69 127 ASP A C 1
ATOM 1053 O O . ASP A 1 127 ? -8.219 6.950 0.350 1.00 93.69 127 ASP A O 1
ATOM 1057 N N . ASP A 1 128 ? -9.720 8.112 1.594 1.00 93.19 128 ASP A N 1
ATOM 1058 C CA . ASP A 1 128 ? -10.831 7.151 1.612 1.00 93.19 128 ASP A CA 1
ATOM 1059 C C . ASP A 1 128 ? -12.052 7.635 0.812 1.00 93.19 128 ASP A C 1
ATOM 1061 O O . ASP A 1 128 ? -13.199 7.272 1.089 1.00 93.19 128 ASP A O 1
ATOM 1065 N N . PHE A 1 129 ? -11.845 8.503 -0.179 1.00 95.56 129 PHE A N 1
ATOM 1066 C CA . PHE A 1 129 ? -12.944 9.156 -0.880 1.00 95.56 129 PHE A CA 1
ATOM 1067 C C . PHE A 1 129 ? -13.475 8.324 -2.049 1.00 95.56 129 PHE A C 1
ATOM 1069 O O . PHE A 1 129 ? -14.681 8.172 -2.216 1.00 95.56 129 PHE A O 1
ATOM 1076 N N . TYR A 1 130 ? -12.603 7.776 -2.894 1.00 95.94 130 TYR A N 1
ATOM 1077 C CA . TYR A 1 130 ? -13.049 7.039 -4.080 1.00 95.94 130 TYR A CA 1
ATOM 1078 C C . TYR A 1 130 ? -13.128 5.529 -3.833 1.00 95.94 130 TYR A C 1
ATOM 1080 O O . TYR A 1 130 ? -12.099 4.904 -3.590 1.00 95.94 130 TYR A O 1
ATOM 1088 N N . TYR A 1 131 ? -14.312 4.924 -3.997 1.00 96.12 131 TYR A N 1
ATOM 1089 C CA . TYR A 1 131 ? -14.555 3.478 -3.833 1.00 96.12 131 TYR A CA 1
ATOM 1090 C C . TYR A 1 131 ? -14.055 2.581 -4.978 1.00 96.12 131 TYR A C 1
ATOM 1092 O O . TYR A 1 131 ? -14.353 1.393 -4.998 1.00 96.12 131 TYR A O 1
ATOM 1100 N N . GLY A 1 132 ? -13.302 3.100 -5.949 1.00 96.06 132 GLY A N 1
ATOM 1101 C CA . GLY A 1 132 ? -12.684 2.256 -6.981 1.00 96.06 132 GLY A CA 1
ATOM 1102 C C . GLY A 1 132 ? -11.381 1.576 -6.552 1.00 96.06 132 GLY A C 1
ATOM 1103 O O . GLY A 1 132 ? -10.767 0.911 -7.385 1.00 96.06 132 GLY A O 1
ATOM 1104 N N . LYS A 1 133 ? -10.963 1.732 -5.290 1.00 95.75 133 LYS A N 1
ATOM 1105 C CA . LYS A 1 133 ? -9.724 1.179 -4.726 1.00 95.75 133 LYS A CA 1
ATO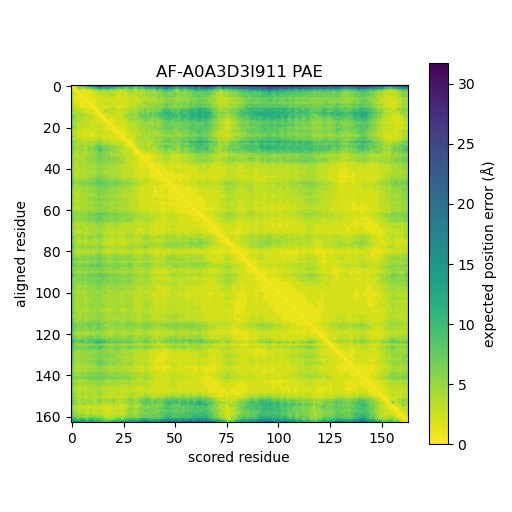M 1106 C C . LYS A 1 133 ? -10.019 -0.010 -3.809 1.00 95.75 133 LYS A C 1
ATOM 1108 O O . LYS A 1 133 ? -11.084 -0.073 -3.192 1.00 95.75 133 LYS A O 1
ATOM 1113 N N . GLY A 1 134 ? -9.054 -0.915 -3.667 1.00 95.44 134 GLY A N 1
ATOM 1114 C CA . GLY A 1 134 ? -9.156 -2.062 -2.761 1.00 95.44 134 GLY A CA 1
ATOM 1115 C C . GLY A 1 134 ? -9.197 -1.664 -1.298 1.00 95.44 134 GLY A C 1
ATOM 1116 O O . GLY A 1 134 ? -9.875 -2.310 -0.509 1.00 95.44 134 GLY A O 1
ATOM 1117 N N . SER A 1 135 ? -8.561 -0.551 -0.955 1.00 95.06 135 SER A N 1
ATOM 1118 C CA . SER A 1 135 ? -8.598 -0.002 0.394 1.00 95.06 135 SER A CA 1
ATOM 1119 C C . SER A 1 135 ? -9.937 0.620 0.799 1.00 95.06 135 SER A C 1
ATOM 1121 O O . SER A 1 135 ? -10.162 0.760 1.988 1.00 95.06 135 SER A O 1
ATOM 1123 N N . THR A 1 136 ? -10.823 0.969 -0.144 1.00 95.75 136 THR A N 1
ATOM 1124 C CA . THR A 1 136 ? -12.043 1.756 0.140 1.00 95.75 136 THR A CA 1
ATOM 1125 C C . THR A 1 136 ? -13.339 1.071 -0.278 1.00 95.75 136 THR A C 1
ATOM 1127 O O . THR A 1 136 ? -14.355 1.205 0.402 1.00 95.75 136 THR A O 1
ATOM 1130 N N . TYR A 1 137 ? -13.353 0.317 -1.384 1.00 97.25 137 TYR A N 1
ATOM 1131 C CA . TYR A 1 137 ? -14.525 -0.463 -1.800 1.00 97.25 137 TYR A CA 1
ATOM 1132 C C . TYR A 1 137 ? -15.095 -1.347 -0.672 1.00 97.25 137 TYR A C 1
ATOM 1134 O O . TYR A 1 137 ? -16.320 -1.403 -0.524 1.00 97.25 137 TYR A O 1
ATOM 1142 N N . PRO A 1 138 ? -14.269 -2.021 0.158 1.00 97.12 138 PRO A N 1
ATOM 1143 C CA . PRO A 1 138 ? -14.779 -2.845 1.247 1.00 97.12 138 PRO A CA 1
ATOM 1144 C C . PRO A 1 138 ? -15.538 -2.048 2.320 1.00 97.12 138 PRO A C 1
ATOM 1146 O O . PRO A 1 138 ? -16.470 -2.593 2.916 1.00 97.12 138 PRO A O 1
ATOM 1149 N N . ASP A 1 139 ? -15.205 -0.770 2.529 1.00 96.75 139 ASP A N 1
ATOM 1150 C CA . ASP A 1 139 ? -15.767 0.054 3.608 1.00 96.75 139 ASP A CA 1
ATOM 1151 C C . ASP A 1 139 ? -17.271 0.276 3.463 1.00 96.75 139 ASP A C 1
ATOM 1153 O O . ASP A 1 139 ? -18.021 0.210 4.441 1.00 96.75 139 ASP A O 1
ATOM 1157 N N . VAL A 1 140 ? -17.742 0.472 2.228 1.00 95.12 140 VAL A N 1
ATOM 1158 C CA . VAL A 1 140 ? -19.177 0.621 1.933 1.00 95.12 140 VAL A CA 1
ATOM 1159 C C . VAL A 1 140 ? -19.917 -0.726 1.917 1.00 95.12 140 VAL A C 1
ATOM 1161 O O . VAL A 1 140 ? -21.144 -0.770 1.869 1.00 95.12 140 VAL A O 1
ATOM 1164 N N . GLN A 1 141 ? -19.186 -1.840 1.992 1.00 95.75 141 GLN A N 1
ATOM 1165 C CA . GLN A 1 141 ? -19.718 -3.206 1.966 1.00 95.75 141 GLN A CA 1
ATOM 1166 C C . GLN A 1 141 ? -19.746 -3.868 3.355 1.00 95.75 141 GLN A C 1
ATOM 1168 O O . GLN A 1 141 ? -20.027 -5.064 3.457 1.00 95.75 141 GLN A O 1
ATOM 1173 N N . GLY A 1 142 ? -19.472 -3.107 4.421 1.00 95.06 142 GLY A N 1
ATOM 1174 C CA . GLY A 1 142 ? -19.458 -3.602 5.802 1.00 95.06 142 GLY A CA 1
ATOM 1175 C C . GLY A 1 142 ? -18.167 -4.321 6.209 1.00 95.06 142 GLY A C 1
ATOM 1176 O O . GLY A 1 142 ? -18.134 -4.955 7.260 1.00 95.06 142 GLY A O 1
ATOM 1177 N N . CYS A 1 143 ? -17.117 -4.217 5.397 1.00 97.12 143 CYS A N 1
ATOM 1178 C CA . CYS A 1 143 ? -15.758 -4.656 5.705 1.00 97.12 143 CYS A CA 1
ATOM 1179 C C . CYS A 1 143 ? -14.918 -3.434 6.117 1.00 97.12 143 CYS A C 1
ATOM 1181 O O . CYS A 1 143 ? -15.341 -2.297 5.927 1.00 97.12 143 CYS A O 1
ATOM 1183 N N . ILE A 1 144 ? -13.739 -3.655 6.693 1.00 97.88 144 ILE A N 1
ATOM 1184 C CA . ILE A 1 144 ? -12.712 -2.619 6.846 1.00 97.88 144 ILE A CA 1
ATOM 1185 C C . ILE A 1 144 ? -11.656 -2.850 5.768 1.00 97.88 144 ILE A C 1
ATOM 1187 O O . ILE A 1 144 ? -11.073 -3.936 5.716 1.00 97.88 144 ILE A O 1
ATOM 1191 N N . GLY A 1 145 ? -11.440 -1.878 4.888 1.00 97.25 145 GLY A N 1
ATOM 1192 C CA . GLY A 1 145 ? -10.316 -1.871 3.959 1.00 97.25 145 GLY A CA 1
ATOM 1193 C C . GLY A 1 145 ? -9.098 -1.190 4.584 1.00 97.25 145 GLY A C 1
ATOM 1194 O O . GLY A 1 145 ? -9.220 -0.161 5.241 1.00 97.25 145 GLY A O 1
ATOM 1195 N N . ILE A 1 146 ? -7.911 -1.775 4.417 1.00 97.75 146 ILE A N 1
ATOM 1196 C CA . ILE A 1 146 ? -6.649 -1.192 4.886 1.00 97.75 146 ILE A CA 1
ATOM 1197 C C . ILE A 1 146 ? -5.663 -1.154 3.726 1.00 97.75 146 ILE A C 1
ATOM 1199 O O . ILE A 1 146 ? -5.213 -2.200 3.266 1.00 97.75 146 ILE A O 1
ATOM 1203 N N . LEU A 1 147 ? -5.313 0.052 3.287 1.00 97.50 147 LEU A N 1
ATOM 1204 C CA . LEU A 1 147 ? -4.137 0.292 2.462 1.00 97.50 147 LEU A CA 1
ATOM 1205 C C . LEU A 1 147 ? -2.869 0.137 3.309 1.00 97.50 147 LEU A C 1
ATOM 1207 O O . LEU A 1 147 ? -2.759 0.747 4.376 1.00 97.50 147 LEU A O 1
ATOM 1211 N N . PHE A 1 148 ? -1.926 -0.647 2.803 1.00 97.62 148 PHE A N 1
ATOM 1212 C CA . PHE A 1 148 ? -0.539 -0.679 3.236 1.00 97.62 148 PHE A CA 1
ATOM 1213 C C . PHE A 1 148 ? 0.347 -0.283 2.074 1.00 97.62 148 PHE A C 1
ATOM 1215 O O . PHE A 1 148 ? 0.195 -0.796 0.969 1.00 97.62 148 PHE A O 1
ATOM 1222 N N . GLU A 1 149 ? 1.304 0.579 2.352 1.00 96.62 149 GLU A N 1
ATOM 1223 C CA . GLU A 1 149 ? 2.232 1.075 1.359 1.00 96.62 149 GLU A CA 1
ATOM 1224 C C . GLU A 1 149 ? 3.641 1.019 1.944 1.00 96.62 149 GLU A C 1
ATOM 1226 O O . GLU A 1 149 ? 3.949 1.712 2.915 1.00 96.62 149 GLU A O 1
ATOM 1231 N N . GLN A 1 150 ? 4.488 0.167 1.377 1.00 93.94 150 GLN A N 1
ATOM 1232 C CA . GLN A 1 150 ? 5.859 -0.019 1.847 1.00 93.94 150 GLN A CA 1
ATOM 1233 C C . GLN A 1 150 ? 6.870 0.659 0.926 1.00 93.94 150 GLN A C 1
ATOM 1235 O O . GLN A 1 150 ? 6.625 0.812 -0.269 1.00 93.94 150 GLN A O 1
ATOM 1240 N N . ALA A 1 151 ? 8.034 1.009 1.465 1.00 91.88 151 ALA A N 1
ATOM 1241 C CA . ALA A 1 151 ? 9.177 1.393 0.648 1.00 91.88 151 ALA A CA 1
ATOM 1242 C C . ALA A 1 151 ? 9.547 0.252 -0.311 1.00 91.88 151 ALA A C 1
ATOM 1244 O O . ALA A 1 151 ? 9.602 -0.913 0.093 1.00 91.88 151 ALA A O 1
ATOM 1245 N N . SER A 1 152 ? 9.810 0.577 -1.573 1.00 88.88 152 SER A N 1
ATOM 1246 C CA . SER A 1 152 ? 10.254 -0.413 -2.554 1.00 88.88 152 SER A CA 1
ATOM 1247 C C . SER A 1 152 ? 11.776 -0.513 -2.579 1.00 88.88 152 SER A C 1
ATOM 1249 O O . SER A 1 152 ? 12.452 0.495 -2.771 1.00 88.88 152 SER A O 1
ATOM 1251 N N . SER A 1 153 ? 12.319 -1.731 -2.539 1.00 84.94 153 SER A N 1
ATOM 1252 C CA . SER A 1 153 ? 13.740 -1.965 -2.847 1.00 84.94 153 SER A CA 1
ATOM 1253 C C . SER A 1 153 ? 14.062 -1.858 -4.342 1.00 84.94 153 SER A C 1
ATOM 1255 O O . SER A 1 153 ? 15.229 -1.843 -4.707 1.00 84.94 153 SER A O 1
ATOM 1257 N N . ARG A 1 154 ? 13.030 -1.903 -5.204 1.00 85.94 154 ARG A N 1
ATOM 1258 C CA . ARG A 1 154 ? 13.098 -1.943 -6.682 1.00 85.94 154 ARG A CA 1
ATOM 1259 C C . ARG A 1 154 ? 14.213 -2.843 -7.228 1.00 85.94 154 ARG A C 1
ATOM 1261 O O . ARG A 1 154 ? 14.849 -2.504 -8.215 1.00 85.94 154 ARG A O 1
ATOM 1268 N N . GLY A 1 155 ? 14.460 -3.987 -6.602 1.00 88.88 155 GLY A N 1
ATOM 1269 C CA . GLY A 1 155 ? 15.592 -4.841 -6.952 1.00 88.88 155 GLY A CA 1
ATOM 1270 C C . GLY A 1 155 ? 16.166 -5.559 -5.739 1.00 88.88 155 GLY A C 1
ATOM 1271 O O . GLY A 1 155 ? 15.484 -5.731 -4.722 1.00 88.88 155 GLY A O 1
ATOM 1272 N N . HIS A 1 156 ? 17.414 -6.001 -5.865 1.00 90.62 156 HIS A N 1
ATOM 1273 C CA . HIS A 1 156 ? 18.116 -6.802 -4.863 1.00 90.62 156 HIS A CA 1
ATOM 1274 C C . HIS A 1 156 ? 18.771 -5.955 -3.761 1.00 90.62 156 HIS A C 1
ATOM 1276 O O . HIS A 1 156 ? 18.825 -6.405 -2.619 1.00 90.62 156 HIS A O 1
ATOM 1282 N N . ALA A 1 157 ? 19.255 -4.755 -4.085 1.00 90.06 157 ALA A N 1
ATOM 1283 C CA . ALA A 1 157 ? 19.722 -3.746 -3.135 1.00 90.06 157 ALA A CA 1
ATOM 1284 C C . ALA A 1 157 ? 19.599 -2.369 -3.786 1.00 90.06 157 ALA A C 1
ATOM 1286 O O . ALA A 1 157 ? 19.820 -2.271 -4.985 1.00 90.06 157 ALA A O 1
ATOM 1287 N N . GLN A 1 158 ? 19.273 -1.335 -3.019 1.00 90.06 158 GLN A N 1
ATOM 1288 C CA . GLN A 1 158 ? 19.178 0.025 -3.536 1.00 90.06 158 GLN A CA 1
ATOM 1289 C C . GLN A 1 158 ? 19.550 1.014 -2.434 1.00 90.06 158 GLN A C 1
ATOM 1291 O O . GLN A 1 158 ? 19.125 0.836 -1.292 1.00 90.06 158 GLN A O 1
ATOM 1296 N N . GLU A 1 159 ? 20.338 2.029 -2.776 1.00 91.25 159 GLU A N 1
ATOM 1297 C CA . GLU A 1 159 ? 20.625 3.156 -1.894 1.00 91.25 159 GLU A CA 1
ATOM 1298 C C . GLU A 1 159 ? 19.332 3.919 -1.590 1.00 91.25 159 GLU A C 1
ATOM 1300 O O . GLU A 1 159 ? 18.474 4.111 -2.459 1.00 91.25 159 GLU A O 1
ATOM 1305 N N . SER A 1 160 ? 19.211 4.362 -0.343 1.00 89.25 160 SER A N 1
ATOM 1306 C CA . SER A 1 160 ? 18.169 5.283 0.100 1.00 89.25 160 SER A CA 1
ATOM 1307 C C . SER A 1 160 ? 18.797 6.458 0.838 1.00 89.25 160 SER A C 1
ATOM 1309 O O . SER A 1 160 ? 19.938 6.379 1.303 1.00 89.25 160 SER A O 1
ATOM 1311 N N . GLU A 1 161 ? 18.038 7.531 1.035 1.00 87.81 161 GLU A N 1
ATOM 1312 C CA . GLU A 1 161 ? 18.468 8.662 1.871 1.00 87.81 161 GLU A CA 1
ATOM 1313 C C . GLU A 1 161 ? 18.828 8.244 3.312 1.00 87.81 161 GLU A C 1
ATOM 1315 O O . GLU A 1 161 ? 19.545 8.966 4.007 1.00 87.81 161 GLU A O 1
ATOM 1320 N N . ASN A 1 162 ? 18.359 7.073 3.757 1.00 79.62 162 ASN A N 1
ATOM 1321 C CA . ASN A 1 162 ? 18.547 6.557 5.112 1.00 79.62 162 ASN A CA 1
ATOM 1322 C C . ASN A 1 162 ? 19.573 5.411 5.219 1.00 79.62 162 ASN A C 1
ATOM 1324 O O . ASN A 1 162 ? 19.736 4.871 6.316 1.00 79.62 162 ASN A O 1
ATOM 1328 N N . GLY A 1 163 ? 20.290 5.088 4.133 1.00 65.38 163 GLY A N 1
ATOM 1329 C CA . GLY A 1 163 ? 21.288 4.010 4.085 1.00 65.38 163 GLY A CA 1
ATOM 1330 C C . GLY A 1 163 ? 20.707 2.695 3.600 1.00 65.38 163 GLY A C 1
ATOM 1331 O O . GLY A 1 163 ? 20.151 1.951 4.435 1.00 65.38 163 GLY A O 1
#

Radius of gyration: 17.71 Å; Cα contacts (8 Å, |Δi|>4): 244; chains: 1; bounding box: 49×30×41 Å

Sequence (163 aa):
LQRFSTWANSHKSQLISPDGYDMEHNEAWPGGRTNHYWFDLNRDWLPGQLPESQARIAKFHQWKPNLLTDHHEQGTDATFFFMPGEPTRVHPMTPRKNQELTKKLGEFHAKALDKIGSLYFTQEGYDDFYYGKGSTYPDVQGCIGILFEQASSRGHAQESENG